Protein AF-A0A397Z273-F1 (afdb_monomer_lite)

InterPro domains:
  IPR004131 Pyrophosphate-energised proton pump [PF03030] (77-135)

Structure (mmCIF, N/CA/C/O backbone):
data_AF-A0A397Z273-F1
#
_entry.id   AF-A0A397Z273-F1
#
loop_
_atom_site.group_PDB
_atom_site.id
_atom_site.type_symbol
_atom_site.label_atom_id
_atom_site.label_alt_id
_atom_site.label_comp_id
_atom_site.label_asym_id
_atom_site.label_entity_id
_atom_site.label_seq_id
_atom_site.pdbx_PDB_ins_code
_atom_site.Cartn_x
_atom_site.Cartn_y
_atom_site.Cartn_z
_atom_site.occupancy
_atom_site.B_iso_or_equiv
_atom_site.auth_seq_id
_atom_site.auth_comp_id
_atom_site.auth_asym_id
_atom_site.auth_atom_id
_atom_site.pdbx_PDB_model_num
ATOM 1 N N . MET A 1 1 ? -35.299 12.445 45.049 1.00 56.62 1 MET A N 1
ATOM 2 C CA . MET A 1 1 ? -33.979 12.445 44.391 1.00 56.62 1 MET A CA 1
ATOM 3 C C . MET A 1 1 ? -33.505 11.029 44.061 1.00 56.62 1 MET A C 1
ATOM 5 O O . MET A 1 1 ? -33.111 10.845 42.930 1.00 56.62 1 MET A O 1
ATOM 9 N N . MET A 1 2 ? -33.652 10.021 44.942 1.00 57.72 2 MET A N 1
ATOM 10 C CA . MET A 1 2 ? -33.344 8.609 44.596 1.00 57.72 2 MET A CA 1
ATOM 11 C C . MET A 1 2 ? -34.236 8.017 43.484 1.00 57.72 2 MET A C 1
ATOM 13 O O . MET A 1 2 ? -33.742 7.321 42.613 1.00 57.72 2 MET A O 1
ATOM 17 N N . MET A 1 3 ? -35.532 8.357 43.452 1.00 61.69 3 MET A N 1
ATOM 18 C CA . MET A 1 3 ? -36.455 7.838 42.428 1.00 61.69 3 MET A CA 1
ATOM 19 C C . MET A 1 3 ? -36.119 8.251 40.985 1.00 61.69 3 MET A C 1
ATOM 21 O O . MET A 1 3 ? -36.463 7.512 40.071 1.00 61.69 3 MET A O 1
ATOM 25 N N . ASP A 1 4 ? -35.497 9.414 40.766 1.00 61.91 4 ASP A N 1
ATOM 26 C CA . ASP A 1 4 ? -35.106 9.844 39.415 1.00 61.91 4 ASP A CA 1
ATOM 27 C C . ASP A 1 4 ? -33.877 9.067 38.929 1.00 61.91 4 ASP A C 1
ATOM 29 O O . ASP A 1 4 ? -33.861 8.611 37.791 1.00 61.91 4 ASP A O 1
ATOM 33 N N . GLU A 1 5 ? -32.897 8.821 39.806 1.00 63.75 5 GLU A N 1
ATOM 34 C CA . GLU A 1 5 ? -31.697 8.039 39.474 1.00 63.75 5 GLU A CA 1
ATOM 35 C C . GLU A 1 5 ? -32.032 6.572 39.162 1.00 63.75 5 GLU A C 1
ATOM 37 O O . GLU A 1 5 ? -31.471 5.997 38.228 1.00 63.75 5 GLU A O 1
ATOM 42 N N . ASP A 1 6 ? -32.989 5.982 39.887 1.00 64.50 6 ASP A N 1
ATOM 43 C CA . ASP A 1 6 ? -33.471 4.617 39.645 1.00 64.50 6 ASP A CA 1
ATOM 44 C C . ASP A 1 6 ? -34.240 4.502 38.315 1.00 64.50 6 ASP A C 1
ATOM 46 O O . ASP A 1 6 ? -34.116 3.504 37.603 1.00 64.50 6 ASP A O 1
ATOM 50 N N . VAL A 1 7 ? -35.023 5.526 37.946 1.00 66.38 7 VAL A N 1
ATOM 51 C CA . VAL A 1 7 ? -35.756 5.580 36.667 1.00 66.38 7 VAL A CA 1
ATOM 52 C C . VAL A 1 7 ? -34.799 5.814 35.500 1.00 66.38 7 VAL A C 1
ATOM 54 O O . VAL A 1 7 ? -34.956 5.189 34.449 1.00 66.38 7 VAL A O 1
ATOM 57 N N . GLU A 1 8 ? -33.775 6.648 35.680 1.00 63.19 8 GLU A N 1
ATOM 58 C CA . GLU A 1 8 ? -32.739 6.880 34.674 1.00 63.19 8 GLU A CA 1
ATOM 59 C C . GLU A 1 8 ? -31.902 5.607 34.455 1.00 63.19 8 GLU A C 1
ATOM 61 O O . GLU A 1 8 ? -31.740 5.171 33.312 1.00 63.19 8 GLU A O 1
ATOM 66 N N . GLN A 1 9 ? -31.495 4.916 35.529 1.00 60.16 9 GLN A N 1
ATOM 67 C CA . GLN A 1 9 ? -30.817 3.614 35.454 1.00 60.16 9 GLN A CA 1
ATOM 68 C C . GLN A 1 9 ? -31.698 2.523 34.834 1.00 60.16 9 GLN A C 1
ATOM 70 O O . GLN A 1 9 ? -31.223 1.774 33.979 1.00 60.16 9 GLN A O 1
ATOM 75 N N . ALA A 1 10 ? -32.985 2.451 35.184 1.00 61.50 10 ALA A N 1
ATOM 76 C CA . ALA A 1 10 ? -33.927 1.510 34.576 1.00 61.50 10 ALA A CA 1
ATOM 77 C C . ALA A 1 10 ? -34.173 1.808 33.086 1.00 61.50 10 ALA A C 1
ATOM 79 O O . ALA A 1 10 ? -34.333 0.882 32.286 1.00 61.50 10 ALA A O 1
ATOM 80 N N . SER A 1 11 ? -34.159 3.083 32.685 1.00 62.22 11 SER A N 1
ATOM 81 C CA . SER A 1 11 ? -34.275 3.491 31.281 1.00 62.22 11 SER A CA 1
ATOM 82 C C . SER A 1 11 ? -33.032 3.111 30.469 1.00 62.22 11 SER A C 1
ATOM 84 O O . SER A 1 11 ? -33.165 2.585 29.363 1.00 62.22 11 SER A O 1
ATOM 86 N N . LEU A 1 12 ? -31.834 3.274 31.046 1.00 58.38 12 LEU A N 1
ATOM 87 C CA . LEU A 1 12 ? -30.569 2.849 30.445 1.00 58.38 12 LEU A CA 1
ATOM 88 C C . LEU A 1 12 ? -30.474 1.322 30.343 1.00 58.38 12 LEU A C 1
ATOM 90 O O . LEU A 1 12 ? -30.002 0.800 29.334 1.00 58.38 12 LEU A O 1
ATOM 94 N N . MET A 1 13 ? -30.981 0.599 31.344 1.00 57.38 13 MET A N 1
ATOM 95 C CA . MET A 1 13 ? -31.027 -0.864 31.344 1.00 57.38 13 MET A CA 1
ATOM 96 C C . MET A 1 13 ? -32.010 -1.398 30.286 1.00 57.38 13 MET A C 1
ATOM 98 O O . MET A 1 13 ? -31.652 -2.275 29.507 1.00 57.38 13 MET A O 1
ATO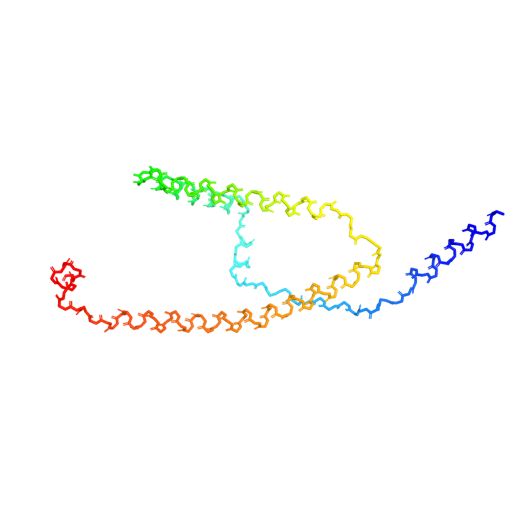M 102 N N . SER A 1 14 ? -33.197 -0.791 30.168 1.00 56.03 14 SER A N 1
ATOM 103 C CA . SER A 1 14 ? -34.203 -1.106 29.135 1.00 56.03 14 SER A CA 1
ATOM 104 C C . SER A 1 14 ? -33.725 -0.788 27.710 1.00 56.03 14 SER A C 1
ATOM 106 O O . SER A 1 14 ? -34.083 -1.462 26.741 1.00 56.03 14 SER A O 1
ATOM 108 N N . PHE A 1 15 ? -32.877 0.230 27.561 1.00 58.16 15 PHE A N 1
ATOM 109 C CA . PHE A 1 15 ? -32.312 0.611 26.272 1.00 58.16 15 PHE A CA 1
ATOM 110 C C . PHE A 1 15 ? -31.224 -0.361 25.789 1.00 58.16 15 PHE A C 1
ATOM 112 O O . PHE A 1 15 ? -31.162 -0.662 24.596 1.00 58.16 15 PHE A O 1
ATOM 119 N N . ASN A 1 16 ? -30.422 -0.910 26.707 1.00 59.41 16 ASN A N 1
ATOM 120 C CA . ASN A 1 16 ? -29.356 -1.861 26.383 1.00 59.41 16 ASN A CA 1
ATOM 121 C C . ASN A 1 16 ? -29.886 -3.251 25.956 1.00 59.41 16 ASN A C 1
ATOM 123 O O . ASN A 1 16 ? -29.178 -3.999 25.285 1.00 59.41 16 ASN A O 1
ATOM 127 N N . ASP A 1 17 ? -31.141 -3.576 26.288 1.00 60.25 17 ASP A N 1
ATOM 128 C CA . ASP A 1 17 ? -31.822 -4.825 25.906 1.00 60.25 17 ASP A CA 1
ATOM 129 C C . ASP A 1 17 ? -32.473 -4.783 24.509 1.00 60.25 17 ASP A C 1
ATOM 131 O O . ASP A 1 17 ? -33.081 -5.764 24.063 1.00 60.25 17 ASP A O 1
ATOM 135 N N . ARG A 1 18 ? -32.367 -3.664 23.774 1.00 67.00 18 ARG A N 1
ATOM 136 C CA . ARG A 1 18 ? -32.969 -3.574 22.438 1.00 67.00 18 ARG A CA 1
ATOM 137 C C . ARG A 1 18 ? -32.222 -4.478 21.448 1.00 67.00 18 ARG A C 1
ATOM 139 O O . ARG A 1 18 ? -31.000 -4.384 21.323 1.00 67.00 18 ARG A O 1
ATOM 146 N N . PRO A 1 19 ? -32.936 -5.355 20.714 1.00 67.56 19 PRO A N 1
ATOM 147 C CA . PRO A 1 19 ? -32.305 -6.234 19.742 1.00 67.56 19 PRO A CA 1
ATOM 148 C C . PRO A 1 19 ? -31.581 -5.399 18.683 1.00 67.56 19 PRO A C 1
ATOM 150 O O . PRO A 1 19 ? -32.084 -4.361 18.249 1.00 67.56 19 PRO A O 1
ATOM 153 N N . ARG A 1 20 ? -30.393 -5.858 18.271 1.00 70.50 20 ARG A N 1
ATOM 154 C CA . ARG A 1 20 ? -29.575 -5.170 17.263 1.00 70.50 20 ARG A CA 1
ATOM 155 C C . ARG A 1 20 ? -30.403 -4.854 16.022 1.00 70.50 20 ARG A C 1
ATOM 157 O O . ARG A 1 20 ? -31.056 -5.742 15.476 1.00 70.50 20 ARG A O 1
ATOM 164 N N . ALA A 1 21 ? -30.319 -3.611 15.554 1.00 76.62 21 ALA A N 1
ATOM 165 C CA . ALA A 1 21 ? -31.053 -3.169 14.370 1.00 76.62 21 ALA A CA 1
ATOM 166 C C . ALA A 1 21 ? -30.569 -3.879 13.094 1.00 76.62 21 ALA A C 1
ATOM 168 O O . ALA A 1 21 ? -31.367 -4.182 12.208 1.00 76.62 21 ALA A O 1
ATOM 169 N N . PHE A 1 22 ? -29.267 -4.177 13.019 1.00 75.38 22 PHE A N 1
ATOM 170 C CA . PHE A 1 22 ? -28.650 -4.840 11.876 1.00 75.38 22 PHE A CA 1
ATOM 171 C C . PHE A 1 22 ? -28.116 -6.225 12.269 1.00 75.38 22 PHE A C 1
ATOM 173 O O . PHE A 1 22 ? -27.395 -6.352 13.267 1.00 75.38 22 PHE A O 1
ATOM 180 N N . PRO A 1 23 ? -28.440 -7.284 11.504 1.00 74.25 23 PRO A N 1
ATOM 181 C CA . PRO A 1 23 ? -27.829 -8.588 11.702 1.00 74.25 23 PRO A CA 1
ATOM 182 C C . PRO A 1 23 ? -26.329 -8.511 11.399 1.00 74.25 23 PRO A C 1
ATOM 184 O O . PRO A 1 23 ? -25.898 -7.779 10.512 1.00 74.25 23 PRO A O 1
ATOM 187 N N . ASN A 1 24 ? -25.522 -9.287 12.124 1.00 69.56 24 ASN A N 1
ATOM 188 C CA . ASN A 1 24 ? -24.079 -9.324 11.907 1.00 69.56 24 ASN A CA 1
ATOM 189 C C . ASN A 1 24 ? -23.781 -9.961 10.537 1.00 69.56 24 ASN A C 1
ATOM 191 O O . ASN A 1 24 ? 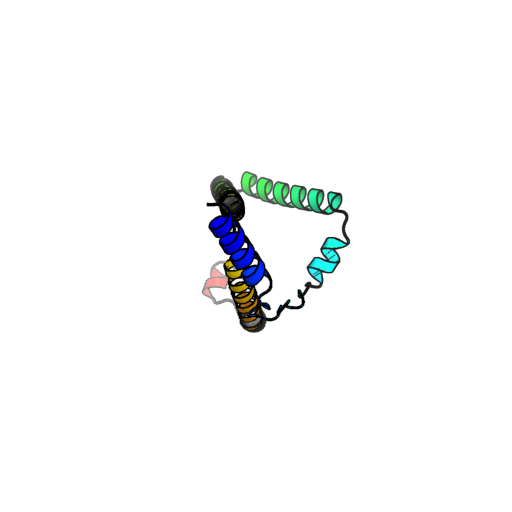-23.942 -11.171 10.359 1.00 69.56 24 ASN A O 1
ATOM 195 N N . MET A 1 25 ? -23.370 -9.143 9.568 1.00 66.38 25 MET A N 1
ATOM 196 C CA . MET A 1 25 ? -23.071 -9.559 8.199 1.00 66.38 25 MET A CA 1
ATOM 197 C C . MET A 1 25 ? -21.579 -9.854 8.026 1.00 66.38 25 MET A C 1
ATOM 199 O O . MET A 1 25 ? -20.980 -9.461 7.029 1.00 66.38 25 MET A O 1
ATOM 203 N N . ARG A 1 26 ? -20.969 -10.592 8.968 1.00 66.06 26 ARG A N 1
ATOM 204 C CA . ARG A 1 26 ? -19.542 -10.933 8.901 1.00 66.06 26 ARG A CA 1
ATOM 205 C C . ARG A 1 26 ? -19.202 -11.590 7.565 1.00 66.06 26 ARG A C 1
ATOM 207 O O . ARG A 1 26 ? -19.480 -12.772 7.334 1.00 66.06 26 ARG A O 1
ATOM 214 N N . SER A 1 27 ? -18.565 -10.830 6.683 1.00 65.00 27 SER A N 1
ATOM 215 C CA . SER A 1 27 ? -18.160 -11.337 5.383 1.00 65.00 27 SER A CA 1
ATOM 216 C C . SER A 1 27 ? -17.017 -12.347 5.568 1.00 65.00 27 SER A C 1
ATOM 218 O O . SER A 1 27 ? -16.124 -12.181 6.404 1.00 65.00 27 SER A O 1
ATOM 220 N N . LYS A 1 28 ? -17.053 -13.472 4.839 1.00 63.94 28 LYS A N 1
ATOM 221 C CA . LYS A 1 28 ? -15.958 -14.453 4.892 1.00 63.94 28 LYS A CA 1
ATOM 222 C C . LYS A 1 28 ? -14.685 -13.789 4.367 1.00 63.94 28 LYS A C 1
ATOM 224 O O . LYS A 1 28 ? -14.590 -13.523 3.169 1.00 63.94 28 LYS A O 1
ATOM 229 N N . THR A 1 29 ? -13.704 -13.583 5.245 1.00 64.75 29 THR A N 1
ATOM 230 C CA . THR A 1 29 ? -12.383 -13.058 4.888 1.00 64.75 29 THR A CA 1
ATOM 231 C C . THR A 1 29 ? -11.756 -13.945 3.812 1.00 64.75 29 THR A C 1
ATOM 233 O O . THR A 1 29 ? -11.359 -15.083 4.071 1.00 64.75 29 THR A O 1
ATOM 236 N N . TYR A 1 30 ? -11.680 -13.444 2.579 1.00 66.31 30 TYR A N 1
ATOM 237 C CA . TYR A 1 30 ? -10.977 -14.126 1.499 1.00 66.31 30 TYR A CA 1
ATOM 238 C C . TYR A 1 30 ? -9.476 -14.039 1.781 1.00 66.31 30 TYR A C 1
ATOM 240 O O . TYR A 1 30 ? -8.855 -13.008 1.543 1.00 66.31 30 TYR A O 1
ATOM 248 N N . SER A 1 31 ? -8.885 -15.106 2.324 1.00 66.94 31 SER A N 1
ATOM 249 C CA . SER A 1 31 ? -7.433 -15.172 2.481 1.00 66.94 31 SER A CA 1
ATOM 250 C C . SER A 1 31 ? -6.813 -15.536 1.127 1.00 66.94 31 SER A C 1
ATOM 252 O O . SER A 1 31 ? -6.988 -16.681 0.689 1.00 66.94 31 SER A O 1
ATOM 254 N N . PRO A 1 32 ? -6.085 -14.632 0.450 1.00 73.00 32 PRO A N 1
ATOM 255 C CA . PRO A 1 32 ? -5.395 -15.009 -0.773 1.00 73.00 32 PRO A CA 1
ATOM 256 C C . PRO A 1 32 ? -4.373 -16.109 -0.457 1.00 73.00 32 PRO A C 1
ATOM 258 O O . PRO A 1 32 ? -3.776 -16.131 0.625 1.00 73.00 32 PRO A O 1
ATOM 261 N N . LEU A 1 33 ? -4.151 -17.026 -1.404 1.00 74.12 33 LEU A N 1
ATOM 262 C CA . LEU A 1 33 ? -3.220 -18.152 -1.236 1.00 74.12 33 LEU A CA 1
ATOM 263 C C . LEU A 1 33 ? -1.823 -17.691 -0.791 1.00 74.12 33 LEU A C 1
ATOM 265 O O . LEU A 1 33 ? -1.203 -18.332 0.054 1.00 74.12 33 LEU A O 1
ATOM 269 N N . ILE A 1 34 ? -1.384 -16.529 -1.275 1.00 75.25 34 ILE A N 1
ATOM 270 C CA . ILE A 1 34 ? -0.116 -15.886 -0.909 1.00 75.25 34 ILE A CA 1
ATOM 271 C C . ILE A 1 34 ? -0.046 -15.604 0.594 1.00 75.25 34 ILE A C 1
ATOM 273 O O . ILE A 1 34 ? 0.945 -15.944 1.228 1.00 75.25 34 ILE A O 1
ATOM 277 N N . PHE A 1 35 ? -1.107 -15.061 1.198 1.00 75.25 35 PHE A N 1
ATOM 278 C CA . PHE A 1 35 ? -1.139 -14.785 2.637 1.00 75.25 35 PHE A CA 1
ATOM 279 C C . PHE A 1 35 ? -1.114 -16.076 3.462 1.00 75.25 35 PHE A C 1
ATOM 281 O O . PHE A 1 35 ? -0.493 -16.150 4.523 1.00 75.25 35 PHE A O 1
ATOM 288 N N . ARG A 1 36 ? -1.756 -17.134 2.953 1.00 77.81 36 ARG A N 1
ATOM 289 C CA . ARG A 1 36 ? -1.726 -18.457 3.581 1.00 77.81 36 ARG A CA 1
ATOM 290 C C . ARG A 1 36 ? -0.332 -19.086 3.528 1.00 77.81 36 ARG A C 1
ATOM 292 O O . ARG A 1 36 ? 0.047 -19.723 4.504 1.00 77.81 36 ARG A O 1
ATOM 299 N N . ILE A 1 37 ? 0.417 -18.903 2.441 1.00 78.50 37 ILE A N 1
ATOM 300 C CA . ILE A 1 37 ? 1.814 -19.348 2.315 1.00 78.50 37 ILE A CA 1
ATOM 301 C C . ILE A 1 37 ? 2.726 -18.492 3.202 1.00 78.50 37 ILE A C 1
ATOM 303 O O . ILE A 1 37 ? 3.514 -19.036 3.969 1.00 78.50 37 ILE A O 1
ATOM 307 N N . LEU A 1 38 ? 2.561 -17.167 3.172 1.00 75.31 38 LEU A N 1
ATOM 308 C CA . LEU A 1 38 ? 3.376 -16.223 3.934 1.00 75.31 38 LEU A CA 1
ATOM 309 C C . LEU A 1 38 ? 3.255 -16.443 5.448 1.00 75.31 38 LEU A C 1
ATOM 311 O O . LEU A 1 38 ? 4.263 -16.452 6.143 1.00 75.31 38 LEU A O 1
ATOM 315 N N . ARG A 1 39 ? 2.048 -16.722 5.963 1.00 76.56 39 ARG A N 1
ATOM 316 C CA . ARG A 1 39 ? 1.852 -17.068 7.384 1.00 76.56 39 ARG A CA 1
ATOM 317 C C . ARG A 1 39 ? 2.481 -18.395 7.811 1.00 76.56 39 ARG A C 1
ATOM 319 O O . ARG A 1 39 ? 2.600 -18.622 9.009 1.00 76.56 39 ARG A O 1
ATOM 326 N N . LYS A 1 40 ? 2.827 -19.294 6.881 1.00 83.00 40 LYS A N 1
ATOM 327 C CA . LYS A 1 40 ? 3.528 -20.543 7.227 1.00 83.00 40 LYS A CA 1
ATOM 328 C C . LYS A 1 40 ? 5.024 -20.331 7.474 1.00 83.00 40 LYS A C 1
ATOM 330 O O . LYS A 1 40 ? 5.669 -21.230 8.001 1.00 83.00 40 LYS A O 1
ATOM 335 N N . LEU A 1 41 ? 5.577 -19.178 7.096 1.00 83.19 41 LEU A N 1
ATOM 336 C CA . LEU A 1 41 ? 6.965 -18.825 7.377 1.00 83.19 41 LEU A CA 1
ATOM 337 C C . LEU A 1 41 ? 7.093 -18.270 8.800 1.00 83.19 41 LEU A C 1
ATOM 339 O O . LEU A 1 41 ? 6.247 -17.510 9.268 1.00 83.19 41 LEU A O 1
ATOM 343 N N . ASN A 1 42 ? 8.186 -18.620 9.480 1.00 89.62 42 ASN A N 1
ATOM 344 C CA . ASN A 1 42 ? 8.498 -18.070 10.797 1.00 89.62 42 ASN A CA 1
ATOM 345 C C . ASN A 1 42 ? 8.621 -16.543 10.718 1.00 89.62 42 ASN A C 1
ATOM 347 O O . ASN A 1 42 ? 9.345 -16.028 9.866 1.00 89.62 42 ASN A O 1
ATOM 351 N N . VAL A 1 43 ? 8.000 -15.823 11.660 1.00 87.94 43 VAL A N 1
ATOM 352 C CA . VAL A 1 43 ? 8.040 -14.346 11.714 1.00 87.94 43 VAL A CA 1
ATOM 353 C C . VAL A 1 43 ? 9.470 -13.798 11.671 1.00 87.94 43 VAL A C 1
ATOM 355 O O . VAL A 1 43 ? 9.736 -12.817 10.990 1.00 87.94 43 VAL A O 1
ATOM 358 N N . ARG A 1 44 ? 10.422 -14.492 12.312 1.00 89.50 44 ARG A N 1
ATOM 359 C CA . ARG A 1 44 ? 11.851 -14.142 12.281 1.00 89.50 44 ARG A CA 1
ATOM 360 C C . ARG A 1 44 ? 12.428 -14.192 10.865 1.00 89.50 44 ARG A C 1
ATOM 362 O O . ARG A 1 44 ? 13.170 -13.299 10.482 1.00 89.50 44 ARG A O 1
ATOM 369 N N . VAL A 1 45 ? 12.064 -15.211 10.087 1.00 90.62 45 VAL A N 1
ATOM 370 C CA . VAL A 1 45 ? 12.532 -15.389 8.705 1.00 90.62 45 VAL A CA 1
ATOM 371 C C . VAL A 1 45 ? 11.940 -14.308 7.805 1.00 90.62 45 VAL A C 1
ATOM 373 O O . VAL A 1 45 ? 12.670 -13.701 7.030 1.00 90.62 45 VAL A O 1
ATOM 376 N N . VAL A 1 46 ? 10.647 -14.005 7.955 1.00 89.38 46 VAL A N 1
ATOM 377 C CA . VAL A 1 46 ? 9.994 -12.926 7.196 1.00 89.38 46 VAL A CA 1
ATOM 378 C C . VAL A 1 46 ? 10.637 -11.570 7.501 1.00 89.38 46 VAL A C 1
ATOM 380 O O . VAL A 1 46 ? 10.944 -10.829 6.570 1.00 89.38 46 VAL A O 1
ATOM 383 N N . SER A 1 47 ? 10.913 -11.265 8.773 1.00 89.88 47 SER A N 1
ATOM 384 C CA . SER A 1 47 ? 11.583 -10.016 9.155 1.00 89.88 47 SER A CA 1
ATOM 385 C C . SER A 1 47 ? 13.001 -9.906 8.589 1.00 89.88 47 SER A C 1
ATOM 387 O O . SER A 1 47 ? 13.383 -8.831 8.135 1.00 89.88 47 SER A O 1
ATOM 389 N N . ILE A 1 48 ? 13.769 -11.003 8.567 1.00 94.19 48 ILE A N 1
ATOM 390 C CA . ILE A 1 48 ? 15.115 -11.021 7.969 1.00 94.19 48 ILE A CA 1
ATOM 391 C C . ILE A 1 48 ? 15.039 -10.773 6.459 1.00 94.19 48 ILE A C 1
ATOM 393 O O . ILE A 1 48 ? 15.785 -9.944 5.945 1.00 94.19 48 ILE A O 1
ATOM 397 N N . ILE A 1 49 ? 14.122 -11.443 5.752 1.00 93.00 49 ILE A N 1
ATOM 398 C CA . ILE A 1 49 ? 13.932 -11.253 4.306 1.00 93.00 49 ILE A CA 1
ATOM 399 C C . ILE A 1 49 ? 13.546 -9.803 4.004 1.00 93.00 49 ILE A C 1
ATOM 401 O O . ILE A 1 49 ? 14.133 -9.188 3.118 1.00 93.00 49 ILE A O 1
ATOM 405 N N . LEU A 1 50 ? 12.603 -9.235 4.761 1.00 91.44 50 LEU A N 1
ATOM 406 C CA . LEU A 1 50 ? 12.168 -7.851 4.584 1.00 91.44 50 LEU A CA 1
ATOM 407 C C . LEU A 1 50 ? 13.329 -6.867 4.779 1.00 91.44 50 LEU A C 1
ATOM 409 O O . LEU A 1 50 ? 13.506 -5.964 3.964 1.00 91.44 50 LEU A O 1
ATOM 413 N N . LEU A 1 51 ? 14.133 -7.061 5.829 1.00 94.12 51 LEU A N 1
ATOM 414 C CA . LEU A 1 51 ? 15.283 -6.211 6.132 1.00 94.12 51 LEU A CA 1
ATOM 415 C C . LEU A 1 51 ? 16.374 -6.324 5.060 1.00 94.12 51 LEU A C 1
ATOM 417 O O . LEU A 1 51 ? 16.927 -5.305 4.653 1.00 94.12 51 LEU A O 1
ATOM 421 N N . LEU A 1 52 ? 16.641 -7.531 4.554 1.00 95.38 52 LEU A N 1
ATOM 422 C CA . LEU A 1 52 ? 17.577 -7.738 3.448 1.00 95.38 52 LEU A CA 1
ATOM 423 C C . LEU A 1 52 ? 17.092 -7.082 2.153 1.00 95.38 52 LEU A C 1
ATOM 425 O O . LEU A 1 52 ? 17.867 -6.380 1.509 1.00 95.38 52 LEU A O 1
ATOM 429 N N . CYS A 1 53 ? 15.819 -7.253 1.785 1.00 93.62 53 CYS A N 1
ATOM 430 C CA . CYS A 1 53 ? 15.246 -6.595 0.609 1.00 93.62 53 CYS A CA 1
ATOM 431 C C . CYS A 1 53 ? 15.306 -5.070 0.738 1.00 93.62 53 CYS A C 1
ATOM 433 O O . CYS A 1 53 ? 15.727 -4.392 -0.196 1.00 93.62 53 CYS A O 1
ATOM 435 N N . PHE A 1 54 ? 14.927 -4.531 1.898 1.00 92.56 54 PHE A N 1
ATOM 436 C CA . PHE A 1 54 ? 14.978 -3.096 2.157 1.00 92.56 54 PHE A CA 1
ATOM 437 C C . PHE A 1 54 ? 16.412 -2.554 2.075 1.00 92.56 54 PHE A C 1
ATOM 439 O O . PHE A 1 54 ? 16.656 -1.565 1.387 1.00 92.56 54 PHE A O 1
ATOM 446 N N . GLY A 1 55 ? 17.373 -3.240 2.702 1.00 91.44 55 GLY A N 1
ATOM 447 C CA . GLY A 1 55 ? 18.790 -2.881 2.648 1.00 91.44 55 GLY A CA 1
ATOM 448 C C . GLY A 1 55 ? 19.365 -2.944 1.232 1.00 91.44 55 GLY A C 1
ATOM 449 O O . GLY A 1 55 ? 20.078 -2.031 0.829 1.00 91.44 55 GLY A O 1
ATOM 450 N N . ALA A 1 56 ? 19.006 -3.964 0.447 1.00 92.38 56 ALA A N 1
ATOM 451 C CA . ALA A 1 56 ? 19.437 -4.092 -0.944 1.00 92.38 56 ALA A CA 1
ATOM 452 C C . ALA A 1 56 ? 18.886 -2.962 -1.828 1.00 92.38 56 ALA A C 1
ATOM 454 O O . ALA A 1 56 ? 19.636 -2.371 -2.601 1.00 92.38 56 ALA A O 1
ATOM 455 N N . ILE A 1 57 ? 17.600 -2.621 -1.688 1.00 90.44 57 ILE A N 1
ATOM 456 C CA . ILE A 1 57 ? 16.973 -1.517 -2.432 1.00 90.44 57 ILE A CA 1
ATOM 457 C C . ILE A 1 57 ? 17.624 -0.180 -2.057 1.00 90.44 57 ILE A C 1
ATOM 459 O O . ILE A 1 57 ? 17.957 0.614 -2.938 1.00 90.44 57 ILE A O 1
ATOM 463 N N . PHE A 1 58 ? 17.849 0.055 -0.763 1.00 90.75 58 PHE A N 1
ATOM 464 C CA . PHE A 1 58 ? 18.489 1.276 -0.282 1.00 90.75 58 PHE A CA 1
ATOM 465 C C . PHE A 1 58 ? 19.943 1.389 -0.760 1.00 90.75 58 PHE A C 1
ATOM 467 O O . PHE A 1 58 ? 20.354 2.451 -1.221 1.00 90.75 58 PHE A O 1
ATOM 474 N N . TYR A 1 59 ? 20.702 0.289 -0.719 1.00 91.50 59 TYR A N 1
ATOM 475 C CA . TYR A 1 59 ? 22.078 0.233 -1.212 1.00 91.50 59 TYR A CA 1
ATOM 476 C C . TYR A 1 59 ? 22.155 0.523 -2.715 1.00 91.50 59 TYR A C 1
ATOM 478 O O . TYR A 1 59 ? 22.904 1.402 -3.133 1.00 91.50 59 TYR A O 1
ATOM 486 N N . MET A 1 60 ? 21.317 -0.140 -3.518 1.00 90.69 60 MET A N 1
ATOM 487 C CA . MET A 1 60 ? 21.235 0.106 -4.963 1.00 90.69 60 MET A CA 1
ATOM 488 C C . MET A 1 60 ? 20.875 1.564 -5.275 1.00 90.69 60 MET A C 1
ATOM 490 O O . MET A 1 60 ? 21.458 2.172 -6.175 1.00 90.69 60 MET A O 1
ATOM 494 N N . GLY A 1 61 ? 19.951 2.151 -4.506 1.00 88.88 61 GLY A N 1
ATOM 495 C CA . GLY A 1 61 ? 19.605 3.568 -4.612 1.00 88.88 61 GLY A CA 1
ATOM 496 C C . GLY A 1 61 ? 20.791 4.485 -4.299 1.00 88.88 61 GLY A C 1
ATOM 497 O O . GLY A 1 61 ? 21.071 5.401 -5.073 1.00 88.88 61 GLY A O 1
ATOM 498 N N . ALA A 1 62 ? 21.521 4.198 -3.217 1.00 89.56 62 ALA A N 1
ATOM 499 C CA . ALA A 1 62 ? 22.676 4.981 -2.780 1.00 89.56 62 ALA A CA 1
ATOM 500 C C . ALA A 1 62 ? 23.834 4.950 -3.780 1.00 89.56 62 ALA A C 1
ATOM 502 O O . ALA A 1 62 ? 24.484 5.970 -3.993 1.00 89.56 62 ALA A O 1
ATOM 503 N N . SER A 1 63 ? 24.070 3.799 -4.413 1.00 91.62 63 SER A N 1
ATOM 504 C CA . SER A 1 63 ? 25.125 3.637 -5.415 1.00 91.62 63 SER A CA 1
ATOM 505 C C . SER A 1 63 ? 24.793 4.274 -6.768 1.00 91.62 63 SER A C 1
ATOM 507 O O . SER A 1 63 ? 25.707 4.520 -7.548 1.00 91.62 63 SER A O 1
ATOM 509 N N . THR A 1 64 ? 23.513 4.537 -7.060 1.00 92.62 64 THR A N 1
ATOM 510 C CA . THR A 1 64 ? 23.079 5.036 -8.377 1.00 92.62 64 THR A CA 1
ATOM 511 C C . THR A 1 64 ? 22.972 6.560 -8.422 1.00 92.62 64 THR A C 1
ATOM 513 O O . THR A 1 64 ? 23.544 7.191 -9.307 1.00 92.62 64 THR A O 1
ATOM 516 N N . SER A 1 65 ? 22.198 7.175 -7.519 1.00 92.81 65 SER A N 1
ATOM 517 C CA . SER A 1 65 ? 21.955 8.625 -7.551 1.00 92.81 65 SER A CA 1
ATOM 518 C C . SER A 1 65 ? 21.386 9.155 -6.231 1.00 92.81 65 SER A C 1
ATOM 520 O O . SER A 1 65 ? 20.477 8.539 -5.665 1.00 92.81 65 SER A O 1
ATOM 522 N N . PRO A 1 66 ? 21.811 10.351 -5.776 1.00 89.88 66 PRO A N 1
ATOM 523 C CA . PRO A 1 66 ? 21.263 10.980 -4.573 1.00 89.88 66 PRO A CA 1
ATOM 524 C C . PRO A 1 66 ? 19.763 11.307 -4.683 1.00 89.88 66 PRO A C 1
ATOM 526 O O . PRO A 1 66 ? 19.072 11.362 -3.667 1.00 89.88 66 PRO A O 1
ATOM 529 N N . ILE A 1 67 ? 19.229 11.474 -5.899 1.00 93.81 67 ILE A N 1
ATOM 530 C CA . ILE A 1 67 ? 17.801 11.764 -6.119 1.00 93.81 67 ILE A CA 1
ATOM 531 C C . ILE A 1 67 ? 16.934 10.570 -5.696 1.00 93.81 67 ILE A C 1
ATOM 533 O O . ILE A 1 67 ? 15.882 10.751 -5.085 1.00 93.81 67 ILE A O 1
ATOM 537 N N . ILE A 1 68 ? 17.385 9.344 -5.973 1.00 92.81 68 ILE A N 1
ATOM 538 C CA . ILE A 1 68 ? 16.650 8.119 -5.625 1.00 92.81 68 ILE A CA 1
ATOM 539 C C . ILE A 1 68 ? 16.548 7.981 -4.102 1.00 92.81 68 ILE A C 1
ATOM 541 O O . ILE A 1 68 ? 15.480 7.671 -3.575 1.00 92.81 68 ILE A O 1
ATOM 545 N N . LEU A 1 69 ? 17.638 8.275 -3.387 1.00 90.69 69 LEU A N 1
ATOM 546 C CA . LEU A 1 69 ? 17.638 8.289 -1.925 1.00 90.69 69 LEU A CA 1
ATOM 547 C C . LEU A 1 69 ? 16.674 9.329 -1.357 1.00 90.69 69 LEU A C 1
ATOM 549 O O . LEU A 1 69 ? 15.926 9.020 -0.432 1.00 90.69 69 LEU A O 1
ATOM 553 N N . PHE A 1 70 ? 16.657 10.535 -1.928 1.00 92.88 70 PHE A N 1
ATOM 554 C CA . PHE A 1 70 ? 15.729 11.581 -1.513 1.00 92.88 70 PHE A CA 1
ATOM 555 C C . PHE A 1 70 ? 14.267 11.128 -1.648 1.00 92.88 70 PHE A C 1
ATOM 557 O O . PHE A 1 70 ? 13.501 11.240 -0.691 1.00 92.88 70 PHE A O 1
ATOM 564 N N . VAL A 1 71 ? 13.896 10.537 -2.790 1.00 95.06 71 VAL A N 1
ATOM 565 C CA . VAL A 1 71 ? 12.541 10.001 -3.010 1.00 95.06 71 VAL A CA 1
ATOM 566 C C . VAL A 1 71 ? 12.203 8.915 -1.988 1.00 95.06 71 VAL A C 1
ATOM 568 O O . VAL A 1 71 ? 11.133 8.966 -1.382 1.00 95.06 71 VAL A O 1
ATOM 571 N N . PHE A 1 72 ? 13.110 7.964 -1.736 1.00 92.25 72 PHE A N 1
ATOM 572 C CA . PHE A 1 72 ? 12.859 6.910 -0.750 1.00 92.25 72 PHE A CA 1
ATOM 573 C C . PHE A 1 72 ? 12.650 7.454 0.663 1.00 92.25 72 PHE A C 1
ATOM 575 O O . PHE A 1 72 ? 11.738 6.998 1.353 1.00 92.25 72 PHE A O 1
ATOM 582 N N . ILE A 1 73 ? 13.442 8.443 1.084 1.00 93.00 73 ILE A N 1
ATOM 583 C CA . ILE A 1 73 ? 13.279 9.089 2.392 1.00 93.00 73 ILE A CA 1
ATOM 584 C C . ILE A 1 73 ? 11.893 9.731 2.500 1.00 93.00 73 ILE A C 1
ATOM 586 O O . ILE A 1 73 ? 11.203 9.519 3.499 1.00 93.00 73 ILE A O 1
ATOM 590 N N . VAL A 1 74 ? 11.452 10.453 1.464 1.00 96.62 74 VAL A N 1
ATOM 591 C CA . VAL A 1 74 ? 10.117 11.067 1.434 1.00 96.62 74 VAL A CA 1
ATOM 592 C C . VAL A 1 74 ? 9.023 9.999 1.515 1.00 96.62 74 VAL A C 1
ATOM 594 O O . VAL A 1 74 ? 8.128 10.118 2.348 1.00 96.62 74 VAL A O 1
ATOM 597 N N . CYS A 1 75 ? 9.110 8.919 0.731 1.00 95.69 75 CYS A N 1
ATOM 598 C CA . CYS A 1 75 ? 8.132 7.827 0.772 1.00 95.69 75 CYS A CA 1
ATOM 599 C C . CYS A 1 75 ? 8.042 7.165 2.156 1.00 95.69 75 CYS A C 1
ATOM 601 O O . CYS A 1 75 ? 6.940 6.920 2.650 1.00 95.69 75 CYS A O 1
ATOM 603 N N . ILE A 1 76 ? 9.186 6.892 2.794 1.00 94.25 76 ILE A N 1
ATOM 604 C CA . ILE A 1 76 ? 9.231 6.312 4.143 1.00 94.25 76 ILE A CA 1
ATOM 605 C C . ILE A 1 76 ? 8.596 7.275 5.147 1.00 94.25 76 ILE A C 1
ATOM 607 O O . ILE A 1 76 ? 7.758 6.856 5.945 1.00 94.25 76 ILE A O 1
ATOM 611 N N . PHE A 1 77 ? 8.939 8.563 5.088 1.00 97.50 77 PHE A N 1
ATOM 612 C CA . PHE A 1 77 ? 8.371 9.570 5.978 1.00 97.50 77 PHE A CA 1
ATOM 613 C C . PHE A 1 77 ? 6.848 9.689 5.816 1.00 97.50 77 PHE A C 1
ATOM 615 O O . PHE A 1 77 ? 6.121 9.661 6.810 1.00 97.50 77 PHE A O 1
ATOM 622 N N . SER A 1 78 ? 6.341 9.734 4.578 1.00 98.06 78 SER A N 1
ATOM 623 C CA . SER A 1 78 ? 4.899 9.746 4.296 1.00 98.06 78 SER A CA 1
ATOM 624 C C . SER A 1 78 ? 4.188 8.507 4.844 1.00 98.06 78 SER A C 1
ATOM 626 O O . SER A 1 78 ? 3.107 8.618 5.423 1.00 98.06 78 SER A O 1
ATOM 628 N N . PHE A 1 79 ? 4.796 7.327 4.708 1.00 97.06 79 PHE A N 1
ATOM 629 C CA . PHE A 1 79 ? 4.233 6.088 5.239 1.00 97.06 79 PHE A CA 1
ATOM 630 C C . PHE A 1 79 ? 4.197 6.079 6.775 1.00 97.06 79 PHE A C 1
ATOM 632 O O . PHE A 1 79 ? 3.173 5.733 7.366 1.00 97.06 79 PHE A O 1
ATOM 639 N N . LEU A 1 80 ? 5.271 6.528 7.434 1.00 97.62 80 LEU A N 1
ATOM 640 C CA . LEU A 1 80 ? 5.319 6.663 8.893 1.00 97.62 80 LEU A CA 1
ATOM 641 C C . LEU A 1 80 ? 4.268 7.651 9.410 1.00 97.62 80 LEU A C 1
ATOM 643 O O . LEU A 1 80 ? 3.590 7.357 10.396 1.00 97.62 80 LEU A O 1
ATOM 647 N N . LEU A 1 81 ? 4.085 8.785 8.727 1.00 98.25 81 LEU A N 1
ATOM 648 C CA . LEU A 1 81 ? 3.048 9.759 9.064 1.00 98.25 81 LEU A CA 1
ATOM 649 C C . LEU A 1 81 ? 1.641 9.160 8.919 1.00 98.25 81 LEU A C 1
ATOM 651 O O . LEU A 1 81 ? 0.800 9.354 9.793 1.00 98.25 81 LEU A O 1
ATOM 655 N N . SER A 1 82 ? 1.390 8.391 7.857 1.00 98.19 82 SER A N 1
ATOM 656 C CA . SER A 1 82 ? 0.116 7.688 7.661 1.00 98.19 82 SER A CA 1
ATOM 657 C C . SER A 1 82 ? -0.170 6.689 8.790 1.00 98.19 82 SER A C 1
ATOM 659 O O . SER A 1 82 ? -1.279 6.673 9.332 1.00 98.19 82 SER A O 1
ATOM 661 N N . ILE A 1 83 ? 0.834 5.911 9.218 1.00 97.94 83 ILE A N 1
ATOM 662 C CA . ILE A 1 83 ? 0.709 5.004 10.371 1.00 97.94 83 ILE A CA 1
ATOM 663 C C . ILE A 1 83 ? 0.426 5.793 11.650 1.00 97.94 83 ILE A C 1
ATOM 665 O O . ILE A 1 83 ? -0.461 5.416 12.416 1.00 97.94 83 ILE A O 1
ATOM 669 N N . TYR A 1 84 ? 1.161 6.881 11.887 1.00 98.06 84 TYR A N 1
ATOM 670 C CA . TYR A 1 84 ? 0.961 7.739 13.052 1.00 98.06 84 TYR A CA 1
ATOM 671 C C . TYR A 1 84 ? -0.475 8.271 13.115 1.00 98.06 84 TYR A C 1
ATOM 673 O O . TYR A 1 84 ? -1.143 8.092 14.134 1.00 98.06 84 TYR A O 1
ATOM 681 N N . LEU A 1 85 ? -0.974 8.844 12.015 1.00 98.31 85 LEU A N 1
ATOM 682 C CA . LEU A 1 85 ? -2.340 9.359 11.920 1.00 98.31 85 LEU A CA 1
ATOM 683 C C . LEU A 1 85 ? -3.370 8.252 12.135 1.00 98.31 85 LEU A C 1
ATOM 685 O O . LEU A 1 85 ? -4.299 8.434 12.913 1.00 98.31 85 LEU A O 1
ATOM 689 N N . THR A 1 86 ? -3.176 7.084 11.520 1.00 98.00 86 THR A N 1
ATOM 690 C CA . THR A 1 86 ? -4.074 5.935 11.699 1.00 98.00 86 THR A CA 1
ATOM 691 C C . THR A 1 86 ? -4.166 5.540 13.171 1.00 98.00 86 THR A C 1
ATOM 693 O O . THR A 1 86 ? -5.261 5.411 13.707 1.00 98.00 86 THR A O 1
ATOM 696 N N . LYS A 1 87 ? -3.025 5.405 13.860 1.00 97.88 87 LYS A N 1
ATOM 697 C CA . LYS A 1 87 ? -3.002 5.062 15.290 1.00 97.88 87 LYS A CA 1
ATOM 698 C C . LYS A 1 87 ? -3.631 6.151 16.156 1.00 97.88 87 LYS A C 1
ATOM 700 O O . LYS A 1 87 ? -4.312 5.827 17.119 1.00 97.88 87 LYS A O 1
ATOM 705 N N . TRP A 1 88 ? -3.399 7.420 15.828 1.00 98.12 88 TRP A N 1
ATOM 706 C CA . TRP A 1 88 ? -3.972 8.547 16.561 1.00 98.12 88 TRP A CA 1
ATOM 707 C C . TRP A 1 88 ? -5.498 8.623 16.411 1.00 98.12 88 TRP A C 1
ATOM 709 O O . TRP A 1 88 ? -6.186 8.878 17.398 1.00 98.12 88 TRP A O 1
ATOM 719 N N . VAL A 1 89 ? -6.024 8.359 15.210 1.00 97.38 89 VAL A N 1
ATOM 720 C CA . VAL A 1 89 ? -7.470 8.321 14.939 1.00 97.38 89 VAL A CA 1
ATOM 721 C C . VAL A 1 89 ? -8.127 7.118 15.614 1.00 97.38 89 VAL A C 1
ATOM 723 O O . VAL A 1 89 ? -9.121 7.296 16.306 1.00 97.38 89 VAL A O 1
ATOM 726 N N . LEU A 1 90 ? -7.562 5.913 15.477 1.00 95.00 90 LEU A N 1
ATOM 727 C CA . LEU A 1 90 ? -8.126 4.690 16.074 1.00 95.00 90 LEU A CA 1
ATOM 728 C C . LEU A 1 90 ? -8.059 4.667 17.609 1.00 95.00 90 LEU A C 1
ATOM 730 O O . LEU A 1 90 ? -8.717 3.846 18.232 1.00 95.00 90 LEU A O 1
ATOM 734 N N . ALA A 1 91 ? -7.251 5.531 18.226 1.00 96.50 91 ALA A N 1
ATOM 735 C CA . ALA A 1 91 ? -7.207 5.679 19.679 1.00 96.50 91 ALA A CA 1
ATOM 736 C C . ALA A 1 91 ? -8.345 6.554 20.238 1.00 96.50 91 ALA A C 1
ATOM 738 O O . ALA A 1 91 ? -8.426 6.737 21.452 1.00 96.50 91 ALA A O 1
ATOM 739 N N . LYS A 1 92 ? -9.176 7.158 19.379 1.00 94.56 92 LYS A N 1
ATOM 740 C CA . LYS A 1 92 ? -10.359 7.917 19.800 1.00 94.56 92 LYS A CA 1
ATOM 741 C C . LYS A 1 92 ? -11.509 6.969 20.130 1.00 94.56 92 LYS A C 1
ATOM 743 O O . LYS A 1 92 ? -11.574 5.869 19.597 1.00 94.56 92 LYS A O 1
ATOM 748 N N . ASP A 1 93 ? -12.384 7.417 21.025 1.00 93.12 93 ASP A N 1
ATOM 749 C CA . ASP A 1 93 ? -13.564 6.653 21.426 1.00 93.12 93 ASP A CA 1
ATOM 750 C C . ASP A 1 93 ? -14.525 6.464 20.240 1.00 93.12 93 ASP A C 1
ATOM 752 O O . ASP A 1 93 ? -14.738 7.393 19.456 1.00 93.12 93 ASP A O 1
ATOM 756 N N . GLU A 1 94 ? -15.083 5.260 20.107 1.00 89.62 94 GLU A N 1
ATOM 757 C CA . GLU A 1 94 ? -15.995 4.889 19.013 1.00 89.62 94 GLU A CA 1
ATOM 758 C C . GLU A 1 94 ? -17.446 5.329 19.289 1.00 89.62 94 GLU A C 1
ATOM 760 O O . GLU A 1 94 ? -18.288 5.304 18.389 1.00 89.62 94 GLU A O 1
ATOM 765 N N . GLY A 1 95 ? -17.724 5.803 20.509 1.00 91.00 95 GLY A N 1
ATOM 766 C CA . GLY A 1 95 ? -19.018 6.334 20.920 1.00 91.00 95 GLY A CA 1
ATOM 767 C C . GLY A 1 95 ? -19.966 5.267 21.490 1.00 91.00 95 GLY A C 1
ATOM 768 O O . GLY A 1 95 ? -19.540 4.170 21.852 1.00 91.00 95 GLY A O 1
ATOM 769 N N . PRO A 1 96 ? -21.267 5.585 21.619 1.00 91.88 96 PRO A N 1
ATOM 770 C CA . PRO A 1 96 ? -22.254 4.682 22.207 1.00 91.88 96 PRO A CA 1
ATOM 771 C C . PRO A 1 96 ? -22.479 3.419 21.352 1.00 91.88 96 PRO A C 1
ATOM 773 O O . PRO A 1 96 ? -22.240 3.428 20.138 1.00 91.88 96 PRO A O 1
ATOM 776 N N . PRO A 1 97 ? -22.999 2.329 21.948 1.00 86.56 97 PRO A N 1
ATOM 777 C CA . PRO A 1 97 ? -23.142 1.039 21.275 1.00 86.56 97 PRO A CA 1
ATOM 778 C C . PRO A 1 97 ? -24.048 1.072 20.032 1.00 86.56 97 PRO A C 1
ATOM 780 O O . PRO A 1 97 ? -23.844 0.264 19.122 1.00 86.56 97 PRO A O 1
ATOM 783 N N . GLU A 1 98 ? -25.018 1.990 19.925 1.00 85.38 98 GLU A N 1
ATOM 784 C CA . GLU A 1 98 ? -25.777 2.162 18.673 1.00 85.38 98 GLU A CA 1
ATOM 785 C C . GLU A 1 98 ? -24.910 2.689 17.521 1.00 85.38 98 GLU A C 1
ATOM 787 O O . GLU A 1 98 ? -25.071 2.246 16.381 1.00 85.38 98 GLU A O 1
ATOM 792 N N . MET A 1 99 ? -23.985 3.618 17.797 1.00 89.00 99 MET A N 1
ATOM 793 C CA . MET A 1 99 ? -23.096 4.172 16.768 1.00 89.00 99 MET A CA 1
ATOM 794 C C . MET A 1 99 ? -22.136 3.106 16.250 1.00 89.00 99 MET A C 1
ATOM 796 O O . MET A 1 99 ? -21.962 2.995 15.035 1.00 89.00 99 MET A O 1
ATOM 800 N N . VA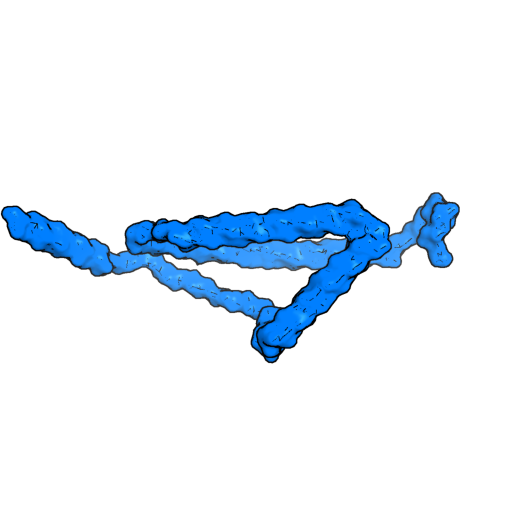L A 1 100 ? -21.596 2.269 17.142 1.00 88.88 100 VAL A N 1
ATOM 801 C CA . VAL A 1 100 ? -20.742 1.137 16.758 1.00 88.88 100 VAL A CA 1
ATOM 802 C C . VAL A 1 100 ? -21.501 0.187 15.827 1.00 88.88 100 VAL A C 1
ATOM 804 O O . VAL A 1 100 ? -21.007 -0.119 14.743 1.00 88.88 100 VAL A O 1
ATOM 807 N N . GLN A 1 101 ? -22.745 -0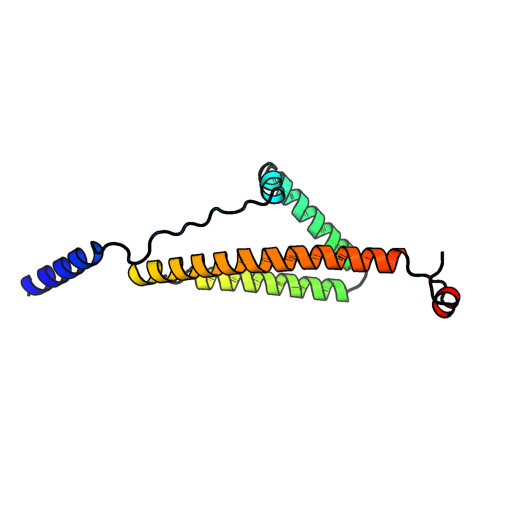.183 16.168 1.00 87.44 101 GLN A N 1
ATOM 808 C CA . GLN A 1 101 ? -23.581 -1.061 15.335 1.00 87.44 101 GLN A CA 1
ATOM 809 C C . GLN A 1 101 ? -23.822 -0.506 13.926 1.00 87.44 101 GLN A C 1
ATOM 811 O O . GLN A 1 101 ? -23.750 -1.249 12.946 1.00 87.44 101 GLN A O 1
ATOM 816 N N . ILE A 1 102 ? -24.113 0.793 13.813 1.00 89.94 102 ILE A N 1
ATOM 817 C CA . ILE A 1 102 ? -24.293 1.449 12.512 1.00 89.94 102 ILE A CA 1
ATOM 818 C C . ILE A 1 102 ? -22.961 1.487 11.748 1.00 89.94 102 ILE A C 1
ATOM 820 O O . ILE A 1 102 ? -22.929 1.191 10.553 1.00 89.94 102 ILE A O 1
ATOM 824 N N . SER A 1 103 ? -21.857 1.820 12.423 1.00 90.88 103 SER A N 1
ATOM 825 C CA . SER A 1 103 ? -20.534 1.933 11.800 1.00 90.88 103 SER A CA 1
ATOM 826 C C . SER A 1 103 ? -20.021 0.595 11.258 1.00 90.88 103 SER A C 1
ATOM 828 O O . SER A 1 103 ? -19.460 0.554 10.160 1.00 90.88 103 SER A O 1
ATOM 830 N N . ASP A 1 104 ? -20.292 -0.502 11.969 1.00 90.00 104 ASP A N 1
ATOM 831 C CA . ASP A 1 104 ? -19.957 -1.859 11.547 1.00 90.00 104 ASP A CA 1
ATOM 832 C C . ASP A 1 104 ? -20.749 -2.252 10.299 1.00 90.00 104 ASP A C 1
ATOM 834 O O . ASP A 1 104 ? -20.171 -2.739 9.328 1.00 90.00 104 ASP A O 1
ATOM 838 N N . ALA A 1 105 ? -22.055 -1.965 10.269 1.00 89.81 105 ALA A N 1
ATOM 839 C CA . ALA A 1 105 ? -22.886 -2.238 9.098 1.00 89.81 105 ALA A CA 1
ATOM 840 C C . ALA A 1 105 ? -22.418 -1.447 7.859 1.00 89.81 105 ALA A C 1
ATOM 842 O O . ALA A 1 105 ? -22.391 -1.982 6.747 1.00 89.81 105 ALA A O 1
ATOM 843 N N . ILE A 1 106 ? -21.998 -0.189 8.043 1.00 91.88 106 ILE A N 1
ATOM 844 C CA . ILE A 1 106 ? -21.409 0.631 6.973 1.00 91.88 106 ILE A CA 1
ATOM 845 C C . ILE A 1 106 ? -20.082 0.027 6.497 1.00 91.88 106 ILE A C 1
ATOM 847 O O . ILE A 1 106 ? -19.854 -0.068 5.287 1.00 91.88 106 ILE A O 1
ATOM 851 N N . ARG A 1 107 ? -19.212 -0.397 7.424 1.00 90.44 107 ARG A N 1
ATOM 852 C CA . ARG A 1 107 ? -17.920 -1.021 7.107 1.00 90.44 107 ARG A CA 1
ATOM 853 C C . ARG A 1 107 ? -18.110 -2.307 6.302 1.00 90.44 107 ARG A C 1
ATOM 855 O O . ARG A 1 107 ? -17.490 -2.445 5.249 1.00 90.44 107 ARG A O 1
ATOM 862 N N . ASP A 1 108 ? -19.015 -3.184 6.730 1.00 89.19 108 ASP A N 1
ATOM 863 C CA . ASP A 1 108 ? -19.351 -4.426 6.023 1.00 89.19 108 ASP A CA 1
ATOM 864 C C . ASP A 1 108 ? -19.891 -4.144 4.607 1.00 89.19 108 ASP A C 1
ATOM 866 O O . ASP A 1 108 ? -19.478 -4.782 3.631 1.00 89.19 108 ASP A O 1
ATOM 870 N N . GLY A 1 109 ? -20.772 -3.146 4.464 1.00 90.38 109 GLY A N 1
ATOM 871 C CA . GLY A 1 109 ? -21.287 -2.710 3.164 1.00 90.38 109 GLY A CA 1
ATOM 872 C C . GLY A 1 109 ? -20.187 -2.191 2.229 1.00 90.38 109 GLY A C 1
ATOM 873 O O . GLY A 1 109 ? -20.128 -2.577 1.056 1.00 90.38 109 GLY A O 1
ATOM 874 N N . ALA A 1 110 ? -19.274 -1.365 2.751 1.00 92.81 110 ALA A N 1
ATOM 875 C CA . ALA A 1 110 ? -18.140 -0.828 2.002 1.00 92.81 110 ALA A CA 1
ATOM 876 C C . ALA A 1 110 ? -17.161 -1.932 1.566 1.00 92.81 110 ALA A C 1
ATOM 878 O O . ALA A 1 110 ? -16.752 -1.978 0.403 1.00 92.81 110 ALA A O 1
ATOM 879 N N . GLU A 1 111 ? -16.829 -2.868 2.458 1.00 89.44 111 GLU A N 1
ATOM 880 C CA . GLU A 1 111 ? -15.994 -4.026 2.127 1.00 89.44 111 GLU A CA 1
ATOM 881 C C . GLU A 1 111 ? -16.636 -4.904 1.043 1.00 89.44 111 GLU A C 1
ATOM 883 O O . GLU A 1 111 ? -15.953 -5.336 0.109 1.00 89.44 111 GLU A O 1
ATOM 888 N N . GLY A 1 112 ? -17.954 -5.128 1.105 1.00 90.50 112 GLY A N 1
ATOM 889 C CA . GLY A 1 112 ? -18.703 -5.855 0.076 1.00 90.50 112 GLY A CA 1
ATOM 890 C C . GLY A 1 112 ? -18.642 -5.185 -1.304 1.00 90.50 112 GLY A C 1
ATOM 891 O O . GLY A 1 112 ? -18.403 -5.853 -2.321 1.00 90.50 112 GLY A O 1
ATOM 892 N N . PHE A 1 113 ? -18.792 -3.858 -1.340 1.00 92.06 113 PHE A N 1
ATOM 893 C CA . PHE A 1 113 ? -18.681 -3.049 -2.556 1.00 92.06 113 PHE A CA 1
ATOM 894 C C . PHE A 1 113 ? -17.270 -3.098 -3.152 1.00 92.06 113 PHE A C 1
ATOM 896 O O . PHE A 1 113 ? -17.113 -3.361 -4.353 1.00 92.06 113 PHE A O 1
ATOM 903 N N . PHE A 1 114 ? -16.235 -2.913 -2.325 1.00 91.19 114 PHE A N 1
ATOM 904 C CA . PHE A 1 114 ? -14.847 -3.017 -2.771 1.00 91.19 114 PHE A CA 1
ATOM 905 C C . PHE A 1 114 ? -14.528 -4.417 -3.277 1.00 91.19 114 PHE A C 1
ATOM 907 O O . PHE A 1 114 ? -13.951 -4.555 -4.353 1.00 91.19 114 PHE A O 1
ATOM 914 N N . ARG A 1 115 ? -14.966 -5.467 -2.578 1.00 87.44 115 ARG A N 1
ATOM 915 C CA . ARG A 1 115 ? -14.734 -6.853 -2.993 1.00 87.44 115 ARG A CA 1
ATOM 916 C C . ARG A 1 115 ? -15.276 -7.136 -4.392 1.00 87.44 115 ARG A C 1
ATOM 918 O O . ARG A 1 115 ? -14.591 -7.776 -5.186 1.00 87.44 115 ARG A O 1
ATOM 925 N N . THR A 1 116 ? -16.478 -6.664 -4.705 1.00 91.31 116 THR A N 1
ATOM 926 C CA . THR A 1 116 ? -17.109 -6.916 -6.009 1.00 91.31 116 THR A CA 1
ATOM 927 C C . THR A 1 116 ? -16.448 -6.107 -7.127 1.00 91.31 116 THR A C 1
ATOM 929 O O . THR A 1 116 ? -16.078 -6.662 -8.168 1.00 91.31 116 THR A O 1
ATOM 932 N N . GLN A 1 117 ? -16.240 -4.806 -6.914 1.00 94.88 117 GLN A N 1
ATOM 933 C CA . GLN A 1 117 ? -15.669 -3.939 -7.944 1.00 94.88 117 GLN A CA 1
ATOM 934 C C . GLN A 1 117 ? -14.191 -4.183 -8.166 1.00 94.88 117 GLN A C 1
ATOM 936 O O . GLN A 1 117 ? -13.785 -4.396 -9.303 1.00 94.88 117 GLN A O 1
ATOM 941 N N . TYR A 1 118 ? -13.386 -4.194 -7.102 1.00 94.69 118 TYR A N 1
ATOM 942 C CA . TYR A 1 118 ? -11.949 -4.383 -7.252 1.00 94.69 118 TYR A CA 1
ATOM 943 C C . TYR A 1 118 ? -11.656 -5.778 -7.796 1.00 94.69 118 TYR A C 1
ATOM 945 O O . TYR A 1 118 ? -10.762 -5.905 -8.619 1.00 94.69 118 TYR A O 1
ATOM 953 N N . SER A 1 119 ? -12.448 -6.810 -7.467 1.00 90.00 119 SER A N 1
ATOM 954 C CA . SER A 1 119 ? -12.295 -8.121 -8.118 1.00 90.00 119 SER A CA 1
ATOM 955 C C . SER A 1 119 ? -12.519 -8.048 -9.630 1.00 90.00 119 SER A C 1
ATOM 957 O O . SER A 1 119 ? -11.760 -8.647 -10.393 1.00 90.00 119 SER A O 1
ATOM 959 N N . THR A 1 120 ? -13.533 -7.307 -10.075 1.00 95.06 120 THR A N 1
ATOM 960 C CA . THR A 1 120 ? -13.828 -7.135 -11.503 1.00 95.06 120 THR A CA 1
ATOM 961 C C . THR A 1 120 ? -12.740 -6.314 -12.192 1.00 95.06 120 THR A C 1
ATOM 963 O O . THR A 1 120 ? -12.176 -6.766 -13.187 1.00 95.06 120 THR A O 1
ATOM 966 N N . ILE A 1 121 ? -12.376 -5.164 -11.619 1.00 96.62 121 ILE A N 1
ATOM 967 C CA . ILE A 1 121 ? -11.305 -4.293 -12.115 1.00 96.62 121 ILE A CA 1
ATOM 968 C C . ILE A 1 121 ? -9.989 -5.070 -12.199 1.00 96.62 121 ILE A C 1
ATOM 970 O O . ILE A 1 121 ? -9.333 -5.026 -13.232 1.00 96.62 121 ILE A O 1
ATOM 974 N N . SER A 1 122 ? -9.620 -5.842 -11.171 1.00 95.25 122 SER A N 1
ATOM 975 C CA . SER A 1 122 ? -8.394 -6.647 -11.180 1.00 95.25 122 SER A CA 1
ATOM 976 C C . SER A 1 122 ? -8.381 -7.686 -12.303 1.00 95.25 122 SER A C 1
ATOM 978 O O . SER A 1 122 ? -7.348 -7.854 -12.944 1.00 95.25 122 SER A O 1
ATOM 980 N N . LYS A 1 123 ? -9.505 -8.360 -12.593 1.00 95.25 123 LYS A N 1
ATOM 981 C CA . LYS A 1 123 ? -9.585 -9.308 -13.723 1.00 95.25 123 LYS A CA 1
ATOM 982 C C . LYS A 1 123 ? -9.364 -8.604 -15.062 1.00 95.25 123 LYS A C 1
ATOM 984 O O . LYS A 1 123 ? -8.586 -9.089 -15.880 1.00 95.25 123 LYS A O 1
ATOM 989 N N . MET A 1 124 ? -10.004 -7.450 -15.261 1.00 97.50 124 MET A N 1
ATOM 990 C CA . MET A 1 124 ? -9.845 -6.663 -16.488 1.00 97.50 124 MET A CA 1
ATOM 991 C C . MET A 1 124 ? -8.433 -6.084 -16.618 1.00 97.50 124 MET A C 1
ATOM 993 O O . MET A 1 124 ? -7.861 -6.118 -17.702 1.00 97.50 124 MET A O 1
ATOM 997 N N . ALA A 1 125 ? -7.837 -5.621 -15.517 1.00 97.94 125 ALA A N 1
ATOM 998 C CA . ALA A 1 125 ? -6.467 -5.118 -15.485 1.00 97.94 125 ALA A CA 1
ATOM 999 C C . ALA A 1 125 ? -5.448 -6.207 -15.850 1.00 97.94 125 ALA A C 1
ATOM 1001 O O . ALA A 1 125 ? -4.525 -5.941 -16.613 1.00 97.94 125 ALA A O 1
ATOM 1002 N N . ILE A 1 126 ? -5.633 -7.439 -15.359 1.00 97.50 126 ILE A N 1
ATOM 1003 C CA . ILE A 1 126 ? -4.782 -8.580 -15.728 1.00 97.50 126 ILE A CA 1
ATOM 1004 C C . ILE A 1 126 ? -4.919 -8.892 -17.221 1.00 97.50 126 ILE A C 1
ATOM 1006 O O . ILE A 1 126 ? -3.907 -9.032 -17.903 1.00 97.50 126 ILE A O 1
ATOM 1010 N N . LEU A 1 127 ? -6.149 -8.962 -17.743 1.00 97.75 127 LEU A N 1
ATOM 1011 C CA . LEU A 1 127 ? -6.386 -9.175 -19.173 1.00 97.75 127 LEU A CA 1
ATOM 1012 C C . LEU A 1 127 ? -5.688 -8.095 -20.006 1.00 97.75 127 LEU A C 1
ATOM 1014 O O . LEU A 1 127 ? -4.949 -8.416 -20.934 1.00 97.75 127 L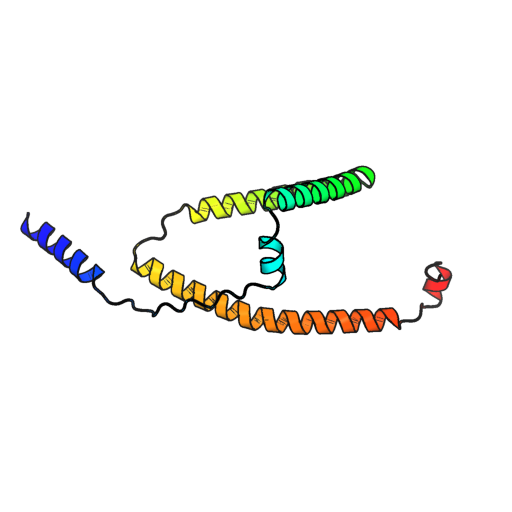EU A O 1
ATOM 1018 N N . LEU A 1 128 ? -5.871 -6.825 -19.644 1.00 98.06 128 LEU A N 1
ATOM 1019 C CA . LEU A 1 128 ? -5.245 -5.699 -20.328 1.00 98.06 128 LEU A CA 1
ATOM 1020 C C . LEU A 1 128 ? -3.713 -5.770 -20.266 1.00 98.06 128 LEU A C 1
ATOM 1022 O O . LEU A 1 128 ? -3.056 -5.539 -21.278 1.00 98.06 128 LEU A O 1
ATOM 1026 N N . ALA A 1 129 ? -3.138 -6.132 -19.116 1.00 98.00 129 ALA A N 1
ATOM 1027 C CA . ALA A 1 129 ? -1.696 -6.304 -18.966 1.00 98.00 129 ALA A CA 1
ATOM 1028 C C . ALA A 1 129 ? -1.147 -7.373 -19.926 1.00 98.00 129 ALA A C 1
ATOM 1030 O O . ALA A 1 129 ? -0.128 -7.138 -20.574 1.00 98.00 129 ALA A O 1
ATOM 1031 N N . PHE A 1 130 ? -1.845 -8.506 -20.082 1.00 98.00 130 PHE A N 1
ATOM 1032 C CA . PHE A 1 130 ? -1.478 -9.529 -21.066 1.00 98.00 130 PHE A CA 1
ATOM 1033 C C . PHE A 1 130 ? -1.606 -9.028 -22.505 1.00 98.00 130 PHE A C 1
ATOM 1035 O O . PHE A 1 130 ? -0.720 -9.286 -23.312 1.00 98.00 130 PHE A O 1
ATOM 1042 N N . VAL A 1 131 ? -2.667 -8.287 -22.833 1.00 97.81 131 VAL A N 1
ATOM 1043 C CA . VAL A 1 131 ? -2.844 -7.710 -24.175 1.00 97.81 131 VAL A CA 1
ATOM 1044 C C . VAL A 1 131 ? -1.701 -6.755 -24.514 1.00 97.81 131 VAL A C 1
ATOM 1046 O O . VAL A 1 131 ? -1.095 -6.888 -25.575 1.00 97.81 131 VAL A O 1
ATOM 1049 N N . ILE A 1 132 ? -1.362 -5.835 -23.605 1.00 97.44 132 ILE A N 1
ATOM 1050 C CA . ILE A 1 132 ? -0.233 -4.913 -23.782 1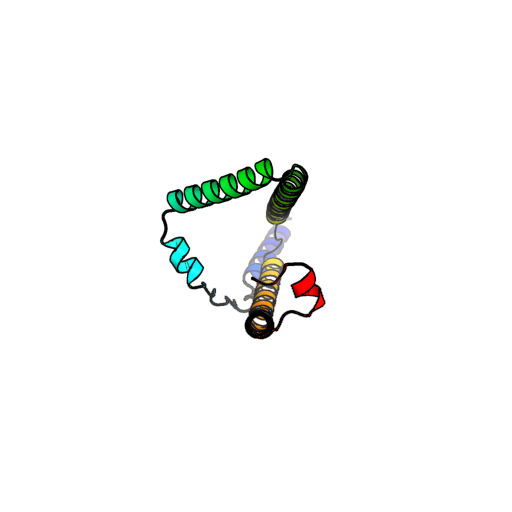.00 97.44 132 ILE A CA 1
ATOM 1051 C C . ILE A 1 132 ? 1.064 -5.705 -23.957 1.00 97.44 132 ILE A C 1
ATOM 1053 O O . ILE A 1 132 ? 1.808 -5.449 -24.900 1.00 97.44 132 ILE A O 1
ATOM 1057 N N . LEU A 1 133 ? 1.317 -6.699 -23.100 1.00 96.69 133 LEU A N 1
ATOM 1058 C CA . LEU A 1 133 ? 2.509 -7.538 -23.201 1.00 96.69 133 LEU A CA 1
ATOM 1059 C C . LEU A 1 133 ? 2.605 -8.232 -24.568 1.00 96.69 133 LEU A C 1
ATOM 1061 O O . LEU A 1 133 ? 3.652 -8.162 -25.203 1.00 96.69 133 LEU A O 1
ATOM 1065 N N . CYS A 1 134 ? 1.522 -8.850 -25.046 1.00 96.69 134 CYS A N 1
ATOM 1066 C CA . CYS A 1 134 ? 1.480 -9.502 -26.355 1.00 96.69 134 CYS A CA 1
ATOM 1067 C C . CYS A 1 134 ? 1.751 -8.508 -27.491 1.00 96.69 134 CYS A C 1
ATOM 1069 O O . CYS A 1 134 ? 2.573 -8.789 -28.359 1.00 96.69 134 CYS A O 1
ATOM 1071 N N . ILE A 1 135 ? 1.114 -7.332 -27.471 1.00 95.94 135 ILE A N 1
ATOM 1072 C CA . ILE A 1 135 ? 1.339 -6.293 -28.486 1.00 95.94 135 ILE A CA 1
ATOM 1073 C C . ILE A 1 135 ? 2.816 -5.900 -28.531 1.00 95.94 135 ILE A C 1
ATOM 1075 O O . ILE A 1 135 ? 3.395 -5.855 -29.609 1.00 95.94 135 ILE A O 1
ATOM 1079 N N . TYR A 1 136 ? 3.442 -5.644 -27.380 1.00 92.38 136 TYR A N 1
ATOM 1080 C CA . TYR A 1 136 ? 4.854 -5.259 -27.332 1.00 92.38 136 TYR A CA 1
ATOM 1081 C C . TYR A 1 136 ? 5.804 -6.404 -27.693 1.00 92.38 136 TYR A C 1
ATOM 1083 O O . TYR A 1 136 ? 6.868 -6.137 -28.241 1.00 92.38 136 TYR A O 1
ATOM 1091 N N . LEU A 1 137 ? 5.426 -7.658 -27.431 1.00 92.44 137 LEU A N 1
ATOM 1092 C CA . LEU A 1 137 ? 6.223 -8.826 -27.804 1.00 92.44 137 LEU A CA 1
ATOM 1093 C C . LEU A 1 137 ? 6.261 -9.037 -29.326 1.00 92.44 137 LEU A C 1
ATOM 1095 O O . LEU A 1 137 ? 7.297 -9.422 -29.858 1.00 92.44 137 LEU A O 1
ATOM 1099 N N . PHE A 1 138 ? 5.150 -8.773 -30.020 1.00 91.44 138 PHE A N 1
ATOM 1100 C CA . PHE A 1 138 ? 5.043 -8.918 -31.479 1.00 91.44 138 PHE A CA 1
ATOM 1101 C C . PHE A 1 138 ? 5.264 -7.610 -32.251 1.00 91.44 138 PHE A C 1
ATOM 1103 O O . PHE A 1 138 ? 5.219 -7.600 -33.481 1.00 91.44 138 PHE A O 1
ATOM 1110 N N . ARG A 1 139 ? 5.499 -6.495 -31.555 1.00 91.06 139 ARG A N 1
ATOM 1111 C CA . ARG A 1 139 ? 5.778 -5.201 -32.177 1.00 91.06 139 ARG A CA 1
ATOM 1112 C C . ARG A 1 139 ? 7.165 -5.219 -32.824 1.00 91.06 139 ARG A C 1
ATOM 1114 O O . ARG A 1 139 ? 8.168 -5.394 -32.138 1.00 91.06 139 ARG A O 1
ATOM 1121 N N . SER A 1 140 ? 7.228 -4.936 -34.124 1.00 84.56 140 SER A N 1
ATOM 1122 C CA . SER A 1 140 ? 8.486 -4.643 -34.816 1.00 84.56 140 SER A CA 1
ATOM 1123 C C . SER A 1 140 ? 9.020 -3.257 -34.439 1.00 84.56 140 SER A C 1
ATOM 1125 O O . SER A 1 140 ? 8.255 -2.324 -34.162 1.00 84.56 140 SER A O 1
ATOM 1127 N N . LEU A 1 141 ? 10.345 -3.110 -34.439 1.00 82.69 141 LEU A N 1
ATOM 1128 C CA . LEU A 1 141 ? 10.998 -1.816 -34.256 1.00 82.69 141 LEU A CA 1
ATOM 1129 C C . LEU A 1 141 ? 10.719 -0.924 -35.468 1.00 82.69 141 LEU A C 1
ATOM 1131 O O . LEU A 1 141 ? 10.602 -1.405 -36.594 1.00 82.69 141 LEU A O 1
ATOM 1135 N N . THR A 1 142 ? 10.568 0.382 -35.245 1.00 84.19 142 THR A N 1
ATOM 1136 C CA . THR A 1 142 ? 10.530 1.322 -36.369 1.00 84.19 142 THR A CA 1
ATOM 1137 C C . THR A 1 142 ? 11.952 1.561 -36.896 1.00 84.19 142 THR A C 1
ATOM 1139 O O . THR A 1 142 ? 12.906 1.461 -36.119 1.00 84.19 142 THR A O 1
ATOM 1142 N N . PRO A 1 143 ? 12.127 1.952 -38.173 1.00 81.00 143 PRO A N 1
ATOM 1143 C CA . PRO A 1 143 ? 13.453 2.205 -38.750 1.00 81.00 143 PRO A CA 1
ATOM 1144 C C . PRO A 1 143 ? 14.283 3.229 -37.957 1.00 81.00 143 PRO A C 1
ATOM 1146 O O . PRO A 1 143 ? 15.500 3.123 -37.848 1.00 81.00 143 PRO A O 1
ATOM 1149 N N . GLN A 1 144 ? 13.623 4.214 -37.343 1.00 82.81 144 GLN A N 1
ATOM 1150 C CA . GLN A 1 144 ? 14.261 5.214 -36.485 1.00 82.81 144 GLN A CA 1
ATOM 1151 C C . GLN A 1 144 ? 14.773 4.620 -35.161 1.00 82.81 144 GLN A C 1
ATOM 1153 O O . GLN A 1 144 ? 15.766 5.101 -34.626 1.00 82.81 144 GLN A O 1
ATOM 1158 N N . GLN A 1 145 ? 14.110 3.590 -34.620 1.00 79.75 145 GLN A N 1
ATOM 1159 C CA . GLN A 1 145 ? 14.545 2.893 -33.403 1.00 79.75 145 GLN A CA 1
ATOM 1160 C C . GLN A 1 145 ? 15.722 1.951 -33.684 1.00 79.75 145 GLN A C 1
ATOM 1162 O O . GLN A 1 145 ? 16.629 1.853 -32.860 1.00 79.75 145 GLN A O 1
ATOM 1167 N N . GLU A 1 146 ? 15.739 1.307 -34.853 1.00 82.25 146 GLU A N 1
ATOM 1168 C CA . GLU A 1 146 ? 16.900 0.547 -35.332 1.00 82.25 146 GLU A CA 1
ATOM 1169 C C . GLU A 1 146 ? 18.112 1.467 -35.525 1.00 82.25 146 GLU A C 1
ATOM 1171 O O . GLU A 1 146 ? 19.189 1.181 -35.008 1.00 82.25 146 GLU A O 1
ATOM 1176 N N . ALA A 1 147 ? 17.916 2.633 -36.154 1.00 83.69 147 ALA A N 1
ATOM 1177 C CA . ALA A 1 147 ? 18.959 3.650 -36.301 1.00 83.69 147 ALA A CA 1
ATOM 1178 C C . ALA A 1 147 ? 19.463 4.215 -34.955 1.00 83.69 147 ALA A C 1
ATOM 1180 O O . ALA A 1 147 ? 20.606 4.655 -34.863 1.00 83.69 147 ALA A O 1
ATOM 1181 N N . ALA A 1 148 ? 18.634 4.183 -33.905 1.00 84.62 148 ALA A N 1
ATOM 1182 C CA . ALA A 1 148 ? 18.998 4.581 -32.544 1.00 84.62 148 ALA A CA 1
ATOM 1183 C C . ALA A 1 148 ? 19.675 3.458 -31.723 1.00 84.62 148 ALA A C 1
ATOM 1185 O O . ALA A 1 148 ? 19.949 3.658 -30.541 1.00 84.62 148 ALA A O 1
ATOM 1186 N N . GLY A 1 149 ? 19.931 2.284 -32.316 1.00 82.25 149 GLY A N 1
ATOM 1187 C CA . GLY A 1 149 ? 20.616 1.166 -31.655 1.00 82.25 149 GLY A CA 1
ATOM 1188 C C . GLY A 1 149 ? 19.759 0.398 -30.643 1.00 82.25 149 GLY A C 1
ATOM 1189 O O . GLY A 1 149 ? 20.299 -0.270 -29.766 1.00 82.25 149 GLY A O 1
ATOM 1190 N N . LEU A 1 150 ? 18.426 0.501 -30.730 1.00 77.12 150 LEU A N 1
ATOM 1191 C CA . LEU A 1 150 ? 17.481 -0.216 -29.855 1.00 77.12 150 LEU A CA 1
ATOM 1192 C C . LEU A 1 150 ? 17.118 -1.621 -30.372 1.00 77.12 150 LEU A C 1
ATOM 1194 O O . LEU A 1 150 ? 16.375 -2.346 -29.707 1.00 77.12 150 LEU A O 1
ATOM 1198 N N . GLY A 1 151 ? 17.614 -1.997 -31.552 1.00 66.38 151 GLY A N 1
ATOM 1199 C CA . GLY A 1 151 ? 17.603 -3.372 -32.048 1.00 66.38 151 GLY A CA 1
ATOM 1200 C C . GLY A 1 151 ? 18.764 -4.160 -31.456 1.00 66.38 151 GLY A C 1
ATOM 1201 O O . GLY A 1 151 ? 19.843 -3.608 -31.257 1.00 66.38 151 GLY A O 1
ATOM 1202 N N . ARG A 1 152 ? 18.521 -5.432 -31.131 1.00 62.78 152 ARG A N 1
ATOM 1203 C CA . ARG A 1 152 ? 19.604 -6.362 -30.787 1.00 62.78 152 ARG A CA 1
ATOM 1204 C C . ARG A 1 152 ? 20.563 -6.532 -31.957 1.00 62.78 152 ARG A C 1
ATOM 1206 O O . ARG A 1 152 ? 20.058 -6.543 -33.100 1.00 62.78 152 ARG A O 1
#

pLDDT: mean 85.09, std 12.5, range [56.03, 98.31]

Sequence (152 aa):
MMMDEDVEQASLMSFNDRPRAFPNMRSKTYSPLIFRILRKLNVRVVSIILLLCFGAIFYMGASTSPIILFVFIVCIFSFLLSIYLTKWVLAKDEGPPEMVQISDAIRDGAEGFFRTQYSTISKMAILLAFVILCIYLFRSLTPQQEAAGLGR

Radius of gyration: 27.29 Å; chains: 1; bounding box: 62×33×83 Å

Organism: Brassica campestris (NCBI:txid3711)

Foldseek 3Di:
DVVVVVVVVVVVVVVVPDPQPDDQPPDPPPDPVVNVVVVVDDPVVVVVVVVVVVVVLCVVQVVPDPVSNVVVVVVVVVVVVVVVVVVVVVPDDQDDPNSVSVVSVVVSVVVVVCVVVVVVVVVVVVVVVVVVVVCVVPDDDDPVCVVVVVDD

Secondary structure (DSSP, 8-state):
-HHHHHHHHHHHHHHHTSPPSS----------HHHHHHTTS-HHHHHHHHHHHHHHHHHHHHHH-HHHHHHHHHHHHHHHHHHHHHHHHHTS---SHHHHHHHHHHHHHHHHHHHHHHHHHHHHHHHHHHHHHHHHHHPPPPHHHHHTT---